Protein AF-A0A1F8MY09-F1 (afdb_monomer)

pLDDT: mean 91.23, std 6.24, range [61.5, 97.12]

Radius of gyration: 13.61 Å; Cα contacts (8 Å, |Δi|>4): 80; chains: 1; bounding box: 35×34×22 Å

Sequence (89 aa):
MGRECGGPWENYVGAMIDLCRRSKAHAAIFAGHLACKHNWAIAKLVKDRIYDELRIPTLIFEMDVYDPRIASSENIKAKFDEFFGAFFE

Secondary structure (DSSP, 8-state):
--GGGSSSHHHHHHHHHHHHHHHT-S-EEEEEETT-HHHHHHHHHHHHHHHHHH---EEEEEE-SS-TTTS-HHHHHHHHHHHHHHHT-

Solvent-accessible surface area (backbone atoms only — not comparable to full-atom values): 5316 Å² total; per-residue (Å²): 134,61,71,78,70,72,63,64,68,63,60,38,42,53,52,49,46,51,49,39,61,75,66,68,50,76,59,46,78,47,76,38,51,74,83,44,61,71,56,63,74,42,46,63,60,45,41,52,51,35,29,75,76,67,71,27,54,59,51,76,46,66,30,44,98,85,44,58,89,66,42,34,72,66,61,50,49,53,55,49,53,55,51,41,63,73,76,76,112

Structure (mmCIF, N/CA/C/O backbone):
data_AF-A0A1F8MY09-F1
#
_entry.id   AF-A0A1F8MY09-F1
#
loop_
_atom_site.group_PDB
_atom_site.id
_atom_site.type_symbol
_atom_site.label_atom_id
_atom_site.label_alt_id
_atom_site.label_comp_id
_atom_site.label_asym_id
_atom_site.label_entity_id
_atom_site.label_seq_id
_atom_site.pdbx_PDB_ins_code
_atom_site.Cartn_x
_atom_site.Cartn_y
_atom_site.Cartn_z
_atom_site.occupancy
_atom_site.B_iso_or_equiv
_atom_site.auth_seq_id
_atom_site.auth_comp_id
_atom_site.auth_asym_id
_atom_site.auth_atom_id
_atom_site.pdbx_PDB_model_num
ATOM 1 N N . MET A 1 1 ? 17.519 4.507 0.208 1.00 61.50 1 MET A N 1
ATOM 2 C CA . MET A 1 1 ? 16.674 3.825 -0.792 1.00 61.50 1 MET A CA 1
ATOM 3 C C . MET A 1 1 ? 16.136 2.576 -0.135 1.00 61.50 1 MET A C 1
ATOM 5 O O . MET A 1 1 ? 16.944 1.815 0.387 1.00 61.50 1 MET A O 1
ATOM 9 N N . GLY A 1 2 ? 14.816 2.436 -0.032 1.00 72.50 2 GLY A N 1
ATOM 10 C CA . GLY A 1 2 ? 14.205 1.298 0.639 1.00 72.50 2 GLY A CA 1
ATOM 11 C C . GLY A 1 2 ? 14.102 0.074 -0.269 1.00 72.50 2 GLY A C 1
ATOM 12 O O . GLY A 1 2 ? 14.622 0.042 -1.389 1.00 72.50 2 GLY A O 1
ATOM 13 N N . ARG A 1 3 ? 13.417 -0.953 0.236 1.00 72.81 3 ARG A N 1
ATOM 14 C CA . ARG A 1 3 ? 13.177 -2.232 -0.449 1.00 72.81 3 ARG A CA 1
ATOM 15 C C . ARG A 1 3 ? 12.522 -2.053 -1.821 1.00 72.81 3 ARG A C 1
ATOM 17 O O . ARG A 1 3 ? 12.759 -2.848 -2.722 1.00 72.81 3 ARG A O 1
ATOM 24 N N . GLU A 1 4 ? 11.713 -1.011 -1.967 1.00 78.44 4 GLU A N 1
ATOM 25 C CA . GLU A 1 4 ? 11.031 -0.619 -3.198 1.00 78.44 4 GLU A CA 1
ATOM 26 C C . GLU A 1 4 ? 11.984 -0.308 -4.356 1.00 78.44 4 GLU A C 1
ATOM 28 O O . GLU A 1 4 ? 11.586 -0.408 -5.504 1.00 78.44 4 GLU A O 1
ATOM 33 N N . CYS A 1 5 ? 13.259 -0.019 -4.086 1.00 80.44 5 CYS A N 1
ATOM 34 C CA . CYS A 1 5 ? 14.251 0.289 -5.119 1.00 80.44 5 CYS A CA 1
ATOM 35 C C . CYS A 1 5 ? 15.237 -0.864 -5.391 1.00 80.44 5 CYS A C 1
ATOM 37 O O . CYS A 1 5 ? 16.229 -0.676 -6.093 1.00 80.44 5 CYS A O 1
ATOM 39 N N . GLY A 1 6 ? 15.016 -2.039 -4.791 1.00 80.50 6 GLY A N 1
ATOM 40 C CA . GLY A 1 6 ? 15.984 -3.138 -4.711 1.00 80.50 6 GLY A CA 1
ATOM 41 C C . GLY A 1 6 ? 15.967 -4.145 -5.866 1.00 80.50 6 GLY A C 1
ATOM 42 O O . GLY A 1 6 ? 16.292 -5.309 -5.639 1.00 80.50 6 GLY A O 1
ATOM 43 N N . GLY A 1 7 ? 15.556 -3.749 -7.075 1.00 85.44 7 GLY A N 1
ATOM 44 C CA . GLY A 1 7 ? 15.531 -4.626 -8.252 1.00 85.44 7 GLY A CA 1
ATOM 45 C C . GLY A 1 7 ? 14.173 -4.658 -8.963 1.00 85.44 7 GLY A C 1
ATOM 46 O O . GLY A 1 7 ? 13.476 -3.642 -8.971 1.00 85.44 7 GLY A O 1
ATOM 47 N N . PRO A 1 8 ? 13.803 -5.791 -9.589 1.00 89.62 8 PRO A N 1
ATOM 48 C CA . PRO A 1 8 ? 12.511 -5.949 -10.253 1.00 89.62 8 PRO A CA 1
ATOM 49 C C . PRO A 1 8 ? 11.333 -5.681 -9.306 1.00 89.62 8 PRO A C 1
ATOM 51 O O . PRO A 1 8 ? 11.411 -5.946 -8.102 1.00 89.62 8 PRO A O 1
ATOM 54 N N . TRP A 1 9 ? 10.231 -5.160 -9.844 1.00 87.56 9 TRP A N 1
ATOM 55 C CA . TRP A 1 9 ? 9.058 -4.762 -9.055 1.00 87.56 9 TRP A CA 1
ATOM 56 C C . TRP A 1 9 ? 8.413 -5.955 -8.332 1.00 87.56 9 TRP A C 1
ATOM 58 O O . TRP A 1 9 ? 7.810 -5.795 -7.269 1.00 87.56 9 TRP A O 1
ATOM 68 N N . GLU A 1 10 ? 8.595 -7.163 -8.861 1.00 90.81 10 GLU A N 1
ATOM 69 C CA . GLU A 1 10 ? 8.150 -8.430 -8.293 1.00 90.81 10 GLU A CA 1
ATOM 70 C C . GLU A 1 10 ? 8.746 -8.659 -6.902 1.00 90.81 10 GLU A C 1
ATOM 72 O O . GLU A 1 10 ? 8.050 -9.147 -6.010 1.00 90.81 10 GLU A O 1
ATOM 77 N N . ASN A 1 11 ? 9.998 -8.237 -6.675 1.00 91.56 11 ASN A N 1
ATOM 78 C CA . ASN A 1 11 ? 10.638 -8.324 -5.362 1.00 91.56 11 ASN A CA 1
ATOM 79 C C . ASN A 1 11 ? 9.874 -7.485 -4.337 1.00 91.56 11 ASN A C 1
ATOM 81 O O . ASN A 1 11 ? 9.628 -7.920 -3.209 1.00 91.56 11 ASN A O 1
ATOM 85 N N . TYR A 1 12 ? 9.476 -6.275 -4.732 1.00 90.81 12 TYR A N 1
ATOM 86 C CA . TYR A 1 12 ? 8.725 -5.389 -3.861 1.00 90.81 12 TYR A CA 1
ATOM 87 C C . TYR A 1 12 ? 7.312 -5.917 -3.604 1.00 90.81 12 TYR A C 1
ATOM 89 O O . TYR A 1 12 ? 6.897 -5.957 -2.445 1.00 90.81 12 TYR A O 1
ATOM 97 N N . VAL A 1 13 ? 6.597 -6.369 -4.637 1.00 92.38 13 VAL A N 1
ATOM 98 C CA . VAL A 1 13 ? 5.240 -6.922 -4.499 1.00 92.38 13 VAL A CA 1
ATOM 99 C C . VAL A 1 13 ? 5.245 -8.188 -3.641 1.00 92.38 13 VAL A C 1
ATOM 101 O O . VAL A 1 13 ? 4.512 -8.263 -2.654 1.00 92.38 13 VAL A O 1
ATOM 104 N N . GLY A 1 14 ? 6.115 -9.153 -3.945 1.00 93.19 14 GLY A N 1
ATOM 105 C CA . GLY A 1 14 ? 6.203 -10.415 -3.209 1.00 93.19 14 GLY A CA 1
ATOM 106 C C . GLY A 1 14 ? 6.492 -10.193 -1.728 1.00 93.19 14 GLY A C 1
ATOM 107 O O . GLY A 1 14 ? 5.823 -10.750 -0.858 1.00 93.19 14 GLY A O 1
ATOM 108 N N . ALA A 1 15 ? 7.407 -9.278 -1.421 1.00 92.81 15 ALA A N 1
ATOM 109 C CA . ALA A 1 15 ? 7.727 -8.975 -0.041 1.00 92.81 15 ALA A CA 1
ATOM 110 C C . ALA A 1 15 ? 6.611 -8.168 0.678 1.00 92.81 15 ALA A C 1
ATOM 112 O O . ALA A 1 15 ? 6.628 -8.067 1.905 1.00 92.81 15 ALA A O 1
ATOM 113 N N . MET A 1 16 ? 5.661 -7.530 -0.031 1.00 93.88 16 MET A N 1
ATOM 114 C CA . MET A 1 16 ? 4.511 -6.827 0.578 1.00 93.88 16 MET A CA 1
ATOM 115 C C . MET A 1 16 ? 3.447 -7.848 0.981 1.00 93.88 16 MET A C 1
ATOM 117 O O . MET A 1 16 ? 2.909 -7.784 2.082 1.00 93.88 16 MET A O 1
ATOM 121 N N . ILE A 1 17 ? 3.211 -8.838 0.123 1.00 94.94 17 ILE A N 1
ATOM 122 C CA . ILE A 1 17 ? 2.307 -9.964 0.382 1.00 94.94 17 ILE A CA 1
ATOM 123 C C . ILE A 1 17 ? 2.819 -10.794 1.556 1.00 94.94 17 ILE A C 1
ATOM 125 O O . ILE A 1 17 ? 2.076 -11.105 2.484 1.00 94.94 17 ILE A O 1
ATOM 129 N N . ASP A 1 18 ? 4.110 -11.110 1.548 1.00 95.56 18 ASP A N 1
ATOM 130 C CA . ASP A 1 18 ? 4.778 -11.828 2.627 1.00 95.56 18 ASP A CA 1
ATOM 131 C C . ASP A 1 18 ? 4.737 -11.046 3.954 1.00 95.56 18 ASP A C 1
ATOM 133 O O . ASP A 1 18 ? 4.444 -11.618 5.006 1.00 95.56 18 ASP A O 1
ATOM 137 N N . LEU A 1 19 ? 4.907 -9.717 3.912 1.00 94.88 19 LEU A N 1
ATOM 138 C CA . LEU A 1 19 ? 4.689 -8.864 5.081 1.00 94.88 19 LEU A CA 1
ATOM 139 C C . LEU A 1 19 ? 3.253 -8.987 5.609 1.00 94.88 19 LEU A C 1
ATOM 141 O O . LEU A 1 19 ? 3.089 -9.244 6.798 1.00 94.88 19 LEU A O 1
ATOM 145 N N . CYS A 1 20 ? 2.242 -8.865 4.743 1.00 96.19 20 CYS A N 1
ATOM 146 C CA . CYS A 1 20 ? 0.831 -8.976 5.124 1.00 96.19 20 CYS A CA 1
ATOM 147 C C . CYS A 1 20 ? 0.490 -10.352 5.722 1.00 96.19 20 CYS A C 1
ATOM 149 O O . CYS A 1 20 ? -0.227 -10.432 6.719 1.00 96.19 20 CYS A O 1
ATOM 151 N N . ARG A 1 21 ? 1.037 -11.439 5.157 1.00 95.94 21 ARG A N 1
ATOM 152 C CA . ARG A 1 21 ? 0.869 -12.801 5.690 1.00 95.94 21 ARG A CA 1
ATOM 153 C C . ARG A 1 21 ? 1.476 -12.937 7.080 1.00 95.94 21 ARG A C 1
ATOM 155 O O . ARG A 1 21 ? 0.809 -13.420 7.992 1.00 95.94 21 ARG A O 1
ATOM 162 N N . ARG A 1 22 ? 2.728 -12.505 7.262 1.00 97.12 22 ARG A N 1
ATOM 163 C CA . ARG A 1 22 ? 3.423 -12.627 8.553 1.00 97.12 22 ARG A CA 1
ATOM 164 C C . ARG A 1 22 ? 2.794 -11.781 9.648 1.00 97.12 22 ARG A C 1
ATOM 166 O O . ARG A 1 22 ? 2.755 -12.218 10.794 1.00 97.12 22 ARG A O 1
ATOM 173 N N . SER A 1 23 ? 2.316 -10.587 9.307 1.00 95.69 23 SER A N 1
ATOM 174 C CA . SER A 1 23 ? 1.656 -9.702 10.265 1.00 95.69 23 SER A CA 1
ATOM 175 C C . SER A 1 23 ? 0.201 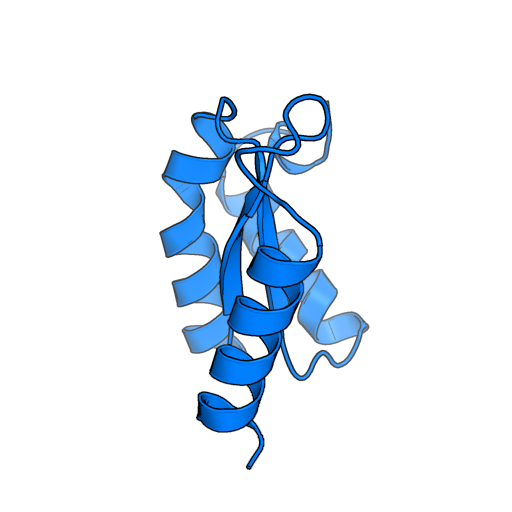-10.081 10.535 1.00 95.69 23 SER A C 1
ATOM 177 O O . SER A 1 23 ? -0.397 -9.493 11.431 1.00 95.69 23 SER A O 1
ATOM 179 N N . LYS A 1 24 ? -0.368 -11.052 9.796 1.00 95.25 24 LYS A N 1
ATOM 180 C CA . LYS A 1 24 ? -1.806 -11.371 9.809 1.00 95.25 24 LYS A CA 1
ATOM 181 C C . LYS A 1 24 ? -2.648 -10.105 9.604 1.00 95.25 24 LYS A C 1
ATOM 183 O O . LYS A 1 24 ? -3.586 -9.836 10.350 1.00 95.25 24 LYS A O 1
ATOM 188 N N . ALA A 1 25 ? -2.243 -9.288 8.633 1.00 95.50 25 ALA A N 1
ATOM 189 C CA . ALA A 1 25 ? -2.878 -8.008 8.364 1.00 95.50 25 ALA A CA 1
ATOM 190 C C . ALA A 1 25 ? -4.336 -8.190 7.914 1.00 95.5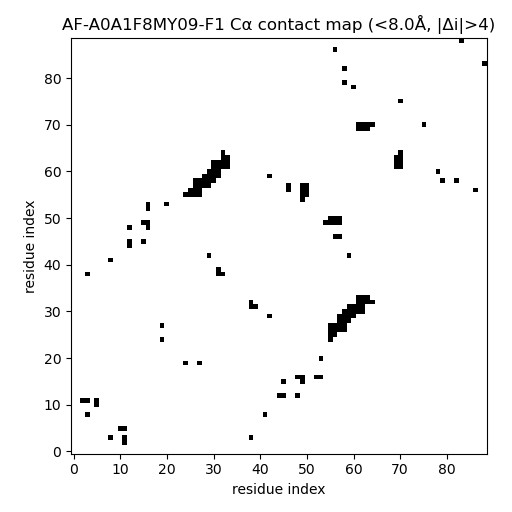0 25 ALA A C 1
ATOM 192 O O . ALA A 1 25 ? -4.636 -9.062 7.103 1.00 95.50 25 ALA A O 1
ATOM 193 N N . HIS A 1 26 ? -5.218 -7.318 8.403 1.00 95.12 26 HIS A N 1
ATOM 194 C CA . HIS A 1 26 ? -6.605 -7.205 7.934 1.00 95.12 26 HIS A CA 1
ATOM 195 C C . HIS A 1 26 ? -6.776 -6.081 6.905 1.00 95.12 26 HIS A C 1
ATOM 197 O O . HIS A 1 26 ? -7.740 -6.080 6.154 1.00 95.12 26 HIS A O 1
ATOM 203 N N . ALA A 1 27 ? -5.831 -5.140 6.854 1.00 96.19 27 ALA A N 1
ATOM 204 C CA . ALA A 1 27 ? -5.773 -4.038 5.902 1.00 96.19 27 ALA A CA 1
ATOM 205 C C . ALA A 1 27 ? -4.313 -3.722 5.560 1.00 96.19 27 ALA A C 1
ATOM 207 O O . ALA A 1 27 ? -3.416 -3.943 6.379 1.00 96.19 27 ALA A O 1
ATOM 208 N N . ALA A 1 28 ? -4.084 -3.157 4.379 1.00 96.19 28 ALA A N 1
ATOM 209 C CA . ALA A 1 28 ? -2.802 -2.589 3.978 1.00 96.19 28 ALA A CA 1
ATOM 210 C C . ALA A 1 28 ? -2.948 -1.087 3.699 1.00 96.19 28 ALA A C 1
ATOM 212 O O . ALA A 1 28 ? -4.001 -0.614 3.276 1.00 96.19 28 ALA A O 1
ATOM 213 N N . ILE A 1 29 ? -1.881 -0.324 3.929 1.00 95.25 29 ILE A N 1
ATOM 214 C CA . ILE A 1 29 ? -1.858 1.118 3.679 1.00 95.25 29 ILE A CA 1
ATOM 215 C C . ILE A 1 29 ? -0.655 1.435 2.802 1.00 95.25 29 ILE A C 1
ATOM 217 O O . ILE A 1 29 ? 0.486 1.146 3.159 1.00 95.25 29 ILE A O 1
ATOM 221 N N . PHE A 1 30 ? -0.924 2.060 1.665 1.00 94.12 30 PHE A N 1
ATOM 222 C CA . PHE A 1 30 ? 0.068 2.596 0.754 1.00 94.12 30 PHE A CA 1
ATOM 223 C C . PHE A 1 30 ? 0.010 4.124 0.809 1.00 94.12 30 PHE A C 1
ATOM 225 O O . PHE A 1 30 ? -0.771 4.768 0.106 1.00 94.12 30 PHE A O 1
ATOM 232 N N . ALA A 1 31 ? 0.843 4.702 1.670 1.00 91.75 31 ALA A N 1
ATOM 233 C CA . ALA A 1 31 ? 1.035 6.143 1.751 1.00 91.75 31 ALA A CA 1
ATOM 234 C C . ALA A 1 31 ? 2.218 6.531 0.848 1.00 91.75 31 ALA A C 1
ATOM 236 O O . ALA A 1 31 ? 3.381 6.297 1.179 1.00 91.75 31 ALA A O 1
ATOM 237 N N . GLY A 1 32 ? 1.917 7.028 -0.352 1.00 91.38 32 GLY A N 1
ATOM 238 C CA . GLY A 1 32 ? 2.914 7.307 -1.384 1.00 91.38 32 GLY A CA 1
ATOM 239 C C . GLY A 1 32 ? 3.333 8.771 -1.394 1.00 91.38 32 GLY A C 1
ATOM 240 O O . GLY A 1 32 ? 2.480 9.650 -1.479 1.00 91.38 32 GLY A O 1
ATOM 241 N N . HIS A 1 33 ? 4.640 9.052 -1.368 1.00 91.56 33 HIS A N 1
ATOM 242 C CA . HIS A 1 33 ? 5.118 10.424 -1.553 1.00 91.56 33 HIS A CA 1
ATOM 243 C C . HIS A 1 33 ? 4.711 10.952 -2.940 1.00 91.56 33 HIS A C 1
ATOM 245 O O . HIS A 1 33 ? 4.987 10.283 -3.940 1.00 91.56 33 HIS A O 1
ATOM 251 N N . LEU A 1 34 ? 4.126 12.152 -3.032 1.00 91.12 34 LEU A N 1
ATOM 252 C CA . LEU A 1 34 ? 3.614 12.741 -4.286 1.00 91.12 34 LEU A CA 1
ATOM 253 C C . LEU A 1 34 ? 4.640 12.686 -5.440 1.00 91.12 34 LEU A C 1
ATOM 255 O O . LEU A 1 34 ? 4.331 12.311 -6.573 1.00 91.12 34 LEU A O 1
ATOM 259 N N . ALA A 1 35 ? 5.900 13.008 -5.140 1.00 90.94 35 ALA A N 1
ATOM 260 C CA . ALA A 1 35 ? 6.987 13.013 -6.121 1.00 90.94 35 ALA A CA 1
ATOM 261 C C . ALA A 1 35 ? 7.546 11.622 -6.499 1.00 90.94 35 ALA A C 1
ATOM 263 O O . ALA A 1 35 ? 8.274 11.509 -7.487 1.00 90.94 35 ALA A O 1
ATOM 264 N N . CYS A 1 36 ? 7.237 10.549 -5.762 1.00 90.56 36 CYS A N 1
ATOM 265 C CA . CYS A 1 36 ? 7.852 9.241 -5.998 1.00 90.56 36 CYS A CA 1
ATOM 266 C C . CYS A 1 36 ? 7.169 8.490 -7.151 1.00 90.56 36 CYS A C 1
ATOM 268 O O . CYS A 1 36 ? 6.314 7.628 -6.948 1.00 90.56 36 CYS A O 1
ATOM 270 N N . LYS A 1 37 ? 7.564 8.807 -8.390 1.00 90.19 37 LYS A N 1
ATOM 271 C CA . LYS A 1 37 ? 6.989 8.204 -9.608 1.00 90.19 37 LYS A CA 1
ATOM 272 C C . LYS A 1 37 ? 7.120 6.685 -9.652 1.00 90.19 37 LYS A C 1
ATOM 274 O O . LYS A 1 37 ? 6.212 6.024 -10.142 1.00 90.19 37 LYS A O 1
ATOM 279 N N . HIS A 1 38 ? 8.204 6.144 -9.099 1.00 88.75 38 HIS A N 1
ATOM 280 C CA . HIS A 1 38 ? 8.388 4.700 -8.990 1.00 88.75 38 HIS A CA 1
ATOM 281 C C . HIS A 1 38 ? 7.272 4.049 -8.159 1.00 88.75 38 HIS A C 1
ATOM 283 O O . HIS A 1 38 ? 6.635 3.112 -8.629 1.00 88.75 38 HIS A O 1
ATOM 289 N N . ASN A 1 39 ? 6.972 4.593 -6.973 1.00 89.12 39 ASN A N 1
ATOM 290 C CA . ASN A 1 39 ? 5.906 4.068 -6.118 1.00 89.12 39 ASN A CA 1
ATOM 291 C C . ASN A 1 39 ? 4.536 4.175 -6.803 1.00 89.12 39 ASN A C 1
ATOM 293 O O . ASN A 1 39 ? 3.753 3.230 -6.774 1.00 89.12 39 ASN A O 1
ATOM 297 N N . TRP A 1 40 ? 4.256 5.301 -7.465 1.00 92.62 40 TRP A N 1
ATOM 298 C CA . TRP A 1 40 ? 2.983 5.500 -8.162 1.00 92.62 40 TRP A CA 1
ATOM 299 C C . TRP A 1 40 ? 2.791 4.576 -9.362 1.00 92.62 40 TRP A C 1
ATOM 301 O O . TRP A 1 40 ? 1.673 4.123 -9.597 1.00 92.62 40 TRP A O 1
ATOM 311 N N . ALA A 1 41 ? 3.865 4.241 -10.080 1.00 91.81 41 ALA A N 1
ATOM 312 C CA . ALA A 1 41 ? 3.806 3.299 -11.193 1.00 91.81 41 ALA A CA 1
ATOM 313 C C . ALA A 1 41 ? 3.367 1.891 -10.751 1.00 91.81 41 ALA A C 1
ATOM 315 O O . ALA A 1 41 ? 2.722 1.182 -11.521 1.00 91.81 41 ALA A O 1
ATOM 316 N N . ILE A 1 42 ? 3.681 1.497 -9.512 1.00 91.75 42 ILE A N 1
ATOM 317 C CA . ILE A 1 42 ? 3.411 0.148 -8.989 1.00 91.75 42 ILE A CA 1
ATOM 318 C C . ILE A 1 42 ? 2.259 0.089 -7.977 1.00 91.75 42 ILE A C 1
ATOM 320 O O . ILE A 1 42 ? 1.812 -1.003 -7.637 1.00 91.75 42 ILE A O 1
ATOM 324 N N . ALA A 1 43 ? 1.746 1.228 -7.499 1.00 93.75 43 ALA A N 1
ATOM 325 C CA . ALA A 1 43 ? 0.765 1.288 -6.410 1.00 93.75 43 ALA A CA 1
ATOM 326 C C . ALA A 1 43 ? -0.488 0.436 -6.677 1.00 93.75 43 ALA A C 1
ATOM 328 O O . ALA A 1 43 ? -0.923 -0.336 -5.821 1.00 93.75 43 ALA A O 1
ATOM 329 N N . LYS A 1 44 ? -1.042 0.530 -7.895 1.00 94.00 44 LYS A N 1
ATOM 330 C CA . LYS A 1 44 ? -2.207 -0.267 -8.299 1.00 94.00 44 LYS A CA 1
ATOM 331 C C . LYS A 1 44 ? -1.889 -1.763 -8.316 1.00 94.00 44 LYS A C 1
ATOM 333 O O . LYS A 1 44 ? -2.656 -2.551 -7.783 1.00 94.00 44 LYS A O 1
ATOM 338 N N . LEU A 1 45 ? -0.737 -2.135 -8.869 1.00 93.81 45 LEU A N 1
ATOM 339 C CA . LEU A 1 45 ? -0.299 -3.526 -8.970 1.00 93.81 45 LEU A CA 1
ATOM 340 C C . LEU A 1 45 ? -0.122 -4.171 -7.590 1.00 93.81 45 LEU A C 1
ATOM 342 O O . LEU A 1 45 ? -0.534 -5.307 -7.379 1.00 93.81 45 LEU A O 1
ATOM 346 N N . VAL A 1 46 ? 0.449 -3.427 -6.640 1.00 94.25 46 VAL A N 1
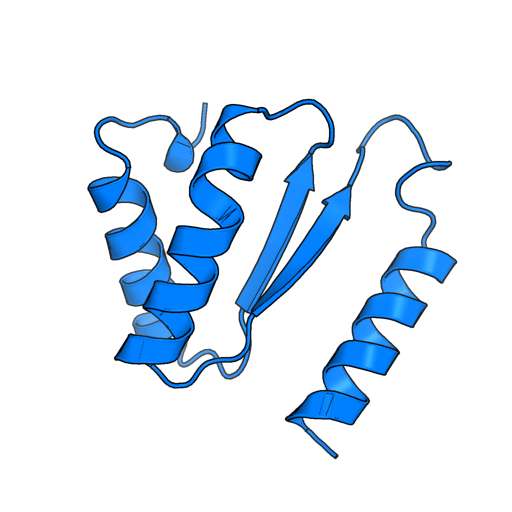ATOM 347 C CA . VAL A 1 46 ? 0.603 -3.866 -5.247 1.00 94.25 46 VAL A CA 1
ATOM 348 C C . VAL A 1 46 ? -0.763 -4.098 -4.606 1.00 94.25 46 VAL A C 1
ATOM 350 O O . VAL A 1 46 ? -0.981 -5.168 -4.042 1.00 94.25 46 VAL A O 1
ATOM 353 N N . LYS A 1 47 ? -1.693 -3.139 -4.726 1.00 95.81 47 LYS A N 1
ATOM 354 C CA . LYS A 1 47 ? -3.063 -3.284 -4.208 1.00 95.81 47 LYS A CA 1
ATOM 355 C C . LYS A 1 47 ? -3.756 -4.507 -4.792 1.00 95.81 47 LYS A C 1
ATOM 357 O O . LYS A 1 47 ? -4.274 -5.324 -4.035 1.00 95.81 47 LYS A O 1
ATOM 362 N N . ASP A 1 48 ? -3.782 -4.608 -6.118 1.00 96.50 48 ASP A N 1
ATOM 363 C CA . ASP A 1 48 ? -4.528 -5.650 -6.818 1.00 96.50 48 ASP A CA 1
ATOM 364 C C . ASP A 1 48 ? -3.977 -7.028 -6.421 1.00 96.50 48 ASP A C 1
ATOM 366 O O . ASP A 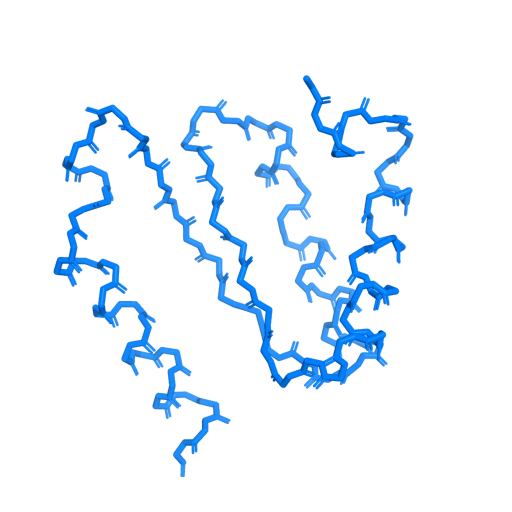1 48 ? -4.734 -7.917 -6.044 1.00 96.50 48 ASP A O 1
ATOM 370 N N . ARG A 1 49 ? -2.648 -7.175 -6.337 1.00 96.19 49 ARG A N 1
ATOM 371 C CA . ARG A 1 49 ? -2.027 -8.441 -5.933 1.00 96.19 49 ARG A CA 1
ATOM 372 C C . ARG A 1 49 ? -2.271 -8.808 -4.466 1.00 96.19 49 ARG A C 1
ATOM 374 O O . ARG A 1 49 ? -2.497 -9.981 -4.170 1.00 96.19 49 ARG A O 1
ATOM 381 N N . ILE A 1 50 ? -2.228 -7.836 -3.551 1.00 96.62 50 ILE A N 1
ATOM 382 C CA . ILE A 1 50 ? -2.565 -8.055 -2.134 1.00 96.62 50 ILE A CA 1
ATOM 383 C C . ILE A 1 50 ? -4.019 -8.522 -2.007 1.00 96.62 50 ILE A C 1
ATOM 385 O O . ILE A 1 50 ? -4.295 -9.478 -1.277 1.00 96.62 50 ILE A O 1
ATOM 389 N N . TYR A 1 51 ? -4.939 -7.887 -2.735 1.00 96.38 51 TYR A N 1
ATOM 390 C CA . TYR A 1 51 ? -6.346 -8.262 -2.713 1.00 96.38 51 TYR A CA 1
ATOM 391 C C . TYR A 1 51 ? -6.573 -9.652 -3.320 1.00 96.38 51 TYR A C 1
ATOM 393 O O . TYR A 1 51 ? -7.214 -10.489 -2.690 1.00 96.38 51 TYR A O 1
ATOM 401 N N . ASP A 1 52 ? -5.994 -9.941 -4.484 1.00 96.94 52 ASP A N 1
ATOM 402 C CA . ASP A 1 52 ? -6.174 -11.221 -5.172 1.00 96.94 52 ASP A CA 1
ATOM 403 C C . ASP A 1 52 ? -5.650 -12.409 -4.351 1.00 96.94 52 ASP A C 1
ATOM 405 O O . ASP A 1 52 ? -6.290 -13.461 -4.303 1.00 96.94 52 ASP A O 1
ATOM 409 N N . GLU A 1 53 ? -4.500 -12.253 -3.684 1.00 96.31 53 GLU A N 1
ATOM 410 C CA . GLU A 1 53 ? -3.884 -13.339 -2.914 1.00 96.31 53 GLU A CA 1
ATOM 411 C C . GLU A 1 53 ? -4.423 -13.481 -1.491 1.00 96.31 53 GLU A C 1
ATOM 413 O O . GLU A 1 53 ? -4.483 -14.599 -0.977 1.00 96.31 53 GLU A O 1
ATOM 418 N N . LEU A 1 54 ? -4.740 -12.370 -0.820 1.00 96.50 54 LEU A N 1
ATOM 419 C CA . LEU A 1 54 ? -5.008 -12.361 0.623 1.00 96.50 54 LEU A CA 1
ATOM 420 C C . LEU A 1 54 ? -6.402 -11.849 0.982 1.00 96.50 54 LEU A C 1
ATOM 422 O O . LEU A 1 54 ? -6.785 -11.937 2.144 1.00 96.50 54 LEU A O 1
ATOM 426 N N . ARG A 1 55 ? -7.155 -11.314 0.012 1.00 96.25 55 ARG A N 1
ATOM 427 C CA . ARG A 1 55 ? -8.437 -10.620 0.230 1.00 96.25 55 ARG A CA 1
ATOM 428 C C . ARG A 1 55 ? -8.329 -9.455 1.216 1.00 96.25 55 ARG A C 1
ATOM 430 O O . ARG A 1 55 ? -9.298 -9.112 1.883 1.00 96.25 55 A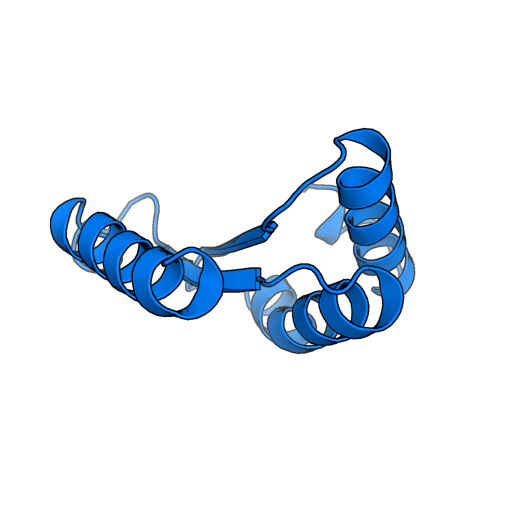RG A O 1
ATOM 437 N N . ILE A 1 56 ? -7.151 -8.832 1.281 1.00 96.94 56 ILE A N 1
ATOM 438 C CA . ILE A 1 56 ? -6.881 -7.695 2.160 1.00 96.94 56 ILE A CA 1
ATOM 439 C C . ILE A 1 56 ? -7.161 -6.390 1.396 1.00 96.94 56 ILE A C 1
ATOM 441 O O . ILE A 1 56 ? -6.541 -6.154 0.353 1.00 96.94 56 ILE A O 1
ATOM 445 N N . PRO A 1 57 ? -8.060 -5.518 1.885 1.00 96.88 57 PRO A N 1
ATOM 446 C CA . PRO A 1 57 ? -8.261 -4.198 1.305 1.00 96.88 57 PRO A CA 1
ATOM 447 C C . PRO A 1 57 ? -7.024 -3.314 1.520 1.00 96.88 57 PRO A C 1
ATOM 449 O O . PRO A 1 57 ? -6.37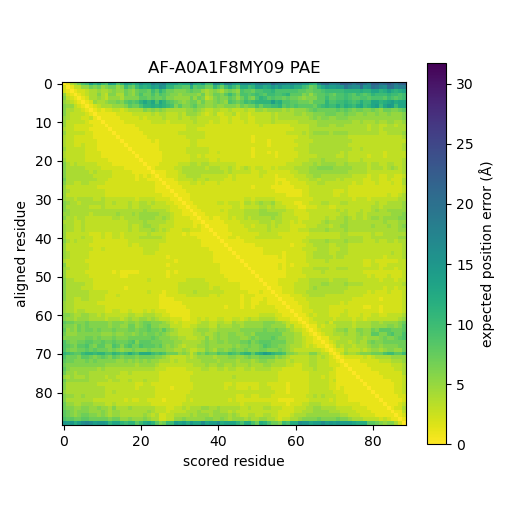4 -3.363 2.567 1.00 96.88 57 PRO A O 1
ATOM 452 N N . THR A 1 58 ? -6.694 -2.493 0.520 1.00 97.06 58 THR A N 1
ATOM 453 C CA . THR A 1 58 ? -5.559 -1.559 0.590 1.00 97.06 58 THR A CA 1
ATOM 454 C C . THR A 1 58 ? -6.024 -0.121 0.398 1.00 97.06 58 THR A C 1
ATOM 456 O O . THR A 1 58 ? -6.601 0.205 -0.642 1.00 97.06 58 THR A O 1
ATOM 459 N N . LEU A 1 59 ? -5.712 0.744 1.361 1.00 96.69 59 LEU A N 1
ATOM 460 C CA . LEU A 1 59 ? -5.885 2.189 1.251 1.00 96.69 59 LEU A CA 1
ATOM 461 C C . LEU A 1 59 ? -4.677 2.794 0.530 1.00 96.69 59 LEU A C 1
ATOM 463 O O . LEU A 1 59 ? -3.550 2.649 0.9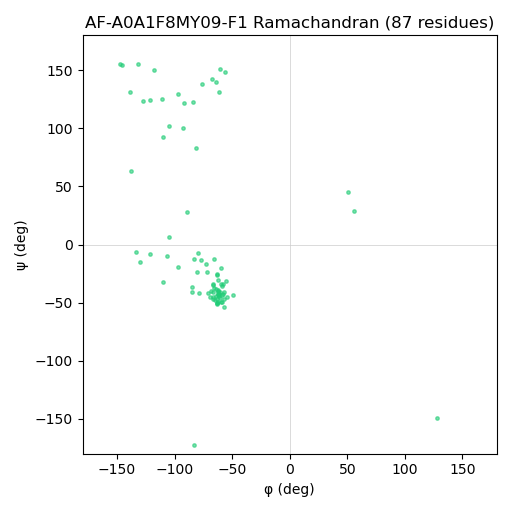98 1.00 96.69 59 LEU A O 1
ATOM 467 N N . ILE A 1 60 ? -4.898 3.492 -0.586 1.00 95.38 60 ILE A N 1
ATOM 468 C CA . ILE A 1 60 ? -3.852 4.236 -1.302 1.00 95.38 60 ILE A CA 1
ATOM 469 C C . ILE A 1 60 ? -4.124 5.728 -1.144 1.00 95.38 60 ILE A C 1
ATOM 471 O O . ILE A 1 60 ? -5.200 6.198 -1.512 1.00 95.38 60 ILE A O 1
ATOM 475 N N . PHE A 1 61 ? -3.149 6.489 -0.652 1.00 93.38 61 PHE A N 1
ATOM 476 C CA . PHE A 1 61 ? -3.255 7.945 -0.617 1.00 93.38 61 PHE A CA 1
ATOM 477 C C . PHE A 1 61 ? -1.909 8.643 -0.793 1.00 93.38 61 PHE A C 1
ATOM 479 O O . PHE A 1 61 ? -0.843 8.089 -0.523 1.00 93.38 61 PHE A O 1
ATOM 486 N N . GLU A 1 62 ? -1.985 9.878 -1.280 1.00 92.44 62 GLU A N 1
ATOM 487 C CA . GLU A 1 62 ? -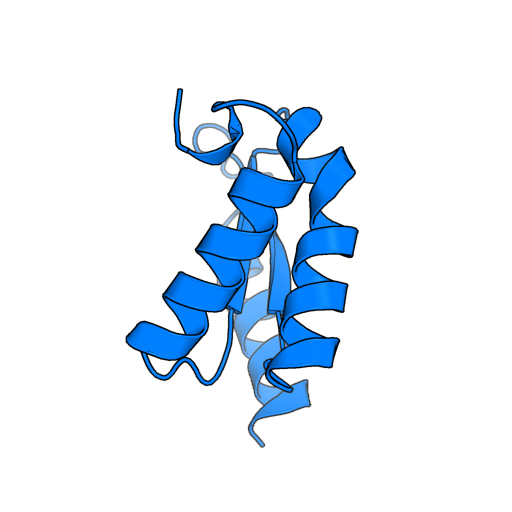0.839 10.765 -1.442 1.00 92.44 62 GLU A CA 1
ATOM 488 C C . GLU A 1 62 ? -0.413 11.352 -0.103 1.00 92.44 62 GLU A C 1
ATOM 490 O O . GLU A 1 62 ? -1.247 11.777 0.698 1.00 92.44 62 GLU A O 1
ATOM 495 N N . MET A 1 63 ? 0.896 11.406 0.107 1.00 89.75 63 MET A N 1
ATOM 496 C CA . MET A 1 63 ? 1.497 12.105 1.226 1.00 89.75 63 MET A CA 1
ATOM 497 C C . MET A 1 63 ? 2.645 12.998 0.768 1.00 89.75 63 MET A C 1
ATOM 499 O O . MET A 1 63 ? 3.289 12.742 -0.249 1.00 89.75 63 MET A O 1
ATOM 503 N N . ASP A 1 64 ? 2.922 14.029 1.548 1.00 88.69 64 ASP A N 1
ATOM 504 C CA . ASP A 1 64 ? 4.151 14.804 1.463 1.00 88.69 64 ASP A CA 1
ATOM 505 C C . ASP A 1 64 ? 4.598 15.088 2.898 1.00 88.69 64 ASP A C 1
ATOM 507 O O . ASP A 1 64 ? 3.782 15.447 3.748 1.00 88.69 64 ASP A O 1
ATOM 511 N N . VAL A 1 65 ? 5.871 14.835 3.197 1.00 82.50 65 VAL A N 1
ATOM 512 C CA . VAL A 1 65 ? 6.407 15.006 4.559 1.00 82.50 65 VAL A CA 1
ATOM 513 C C . VAL A 1 65 ? 6.803 16.455 4.848 1.00 82.50 65 VAL A C 1
ATOM 515 O O . VAL A 1 65 ? 7.045 16.802 6.001 1.00 82.50 65 VAL A O 1
ATOM 518 N N . TYR A 1 66 ? 6.868 17.294 3.814 1.00 85.69 66 TYR A N 1
ATOM 519 C CA . TYR A 1 66 ? 7.267 18.694 3.887 1.00 85.69 66 TYR A CA 1
ATOM 520 C C . TYR A 1 66 ? 6.092 19.644 3.643 1.00 85.69 66 TYR A C 1
ATOM 522 O O . TYR A 1 66 ? 6.069 20.731 4.220 1.00 85.69 66 TYR A O 1
ATOM 530 N N . ASP A 1 67 ? 5.124 19.253 2.809 1.00 85.19 67 ASP A N 1
ATOM 531 C CA . ASP A 1 67 ? 3.980 20.087 2.451 1.00 85.19 67 ASP A CA 1
ATOM 532 C C . ASP A 1 67 ? 2.678 19.647 3.155 1.00 85.19 67 ASP A C 1
ATOM 534 O O . ASP A 1 67 ? 1.994 18.719 2.703 1.00 85.19 67 ASP A O 1
ATOM 538 N N . PRO A 1 68 ? 2.256 20.351 4.225 1.00 81.62 68 PRO A N 1
ATOM 539 C CA . PRO A 1 68 ? 1.029 20.025 4.948 1.00 81.62 68 PRO A CA 1
ATOM 540 C C . PRO A 1 68 ? -0.243 20.240 4.114 1.00 81.62 68 PRO A C 1
ATOM 542 O O . PRO A 1 68 ? -1.308 19.771 4.510 1.00 81.62 68 PRO A O 1
ATOM 545 N N . ARG A 1 69 ? -0.166 20.923 2.961 1.00 84.56 69 ARG A N 1
ATOM 546 C CA . ARG A 1 69 ? -1.312 21.108 2.053 1.00 84.56 69 ARG A CA 1
ATOM 547 C C . ARG A 1 69 ? -1.689 19.815 1.333 1.00 84.56 69 ARG A C 1
ATOM 549 O O . ARG A 1 69 ? -2.833 19.674 0.915 1.00 84.56 69 ARG A O 1
ATOM 556 N N . ILE A 1 70 ? -0.746 18.881 1.197 1.00 83.88 70 ILE A N 1
ATOM 557 C CA . ILE A 1 70 ? -0.966 17.595 0.523 1.00 83.88 70 ILE A CA 1
ATOM 558 C C . ILE A 1 70 ? -1.574 16.573 1.488 1.00 83.88 70 ILE A C 1
ATOM 560 O O . ILE A 1 70 ? -2.493 15.842 1.123 1.00 83.88 70 ILE A O 1
ATOM 564 N N . ALA A 1 71 ? -1.097 16.541 2.735 1.00 83.44 71 ALA A N 1
ATOM 565 C CA . ALA A 1 71 ? -1.502 15.547 3.726 1.00 83.44 71 ALA A CA 1
ATOM 566 C C . ALA A 1 71 ? -1.719 16.166 5.112 1.00 83.44 71 ALA A C 1
ATOM 568 O O . ALA A 1 71 ? -1.029 15.834 6.078 1.00 83.44 71 ALA A O 1
ATOM 569 N N . SER A 1 72 ? -2.700 17.068 5.218 1.00 87.75 72 SER A N 1
ATOM 570 C CA . SER A 1 72 ? -3.157 17.553 6.521 1.00 87.75 72 SER A CA 1
ATOM 571 C C . SER A 1 72 ? -3.689 16.390 7.367 1.00 87.75 72 SER A C 1
ATOM 573 O O . SER A 1 72 ? -4.204 15.395 6.848 1.00 87.75 72 SER A O 1
ATOM 575 N N . SER A 1 73 ? -3.587 16.508 8.691 1.00 87.56 73 SER A N 1
ATOM 576 C CA . SER A 1 73 ? -4.076 15.473 9.610 1.00 87.56 73 SER A CA 1
ATOM 577 C C . SER A 1 73 ? -5.577 15.214 9.454 1.00 87.56 73 SER A C 1
ATOM 579 O O . SER A 1 73 ? -6.013 14.073 9.578 1.00 87.56 73 SER A O 1
ATOM 581 N N . GLU A 1 74 ? -6.354 16.250 9.142 1.00 90.06 74 GLU A N 1
ATOM 582 C CA . GLU A 1 74 ? -7.789 16.166 8.860 1.00 90.06 74 GLU A CA 1
ATOM 583 C C . GLU A 1 74 ? -8.063 15.349 7.594 1.00 90.06 74 GLU A C 1
ATOM 585 O O . GLU A 1 74 ? -8.858 14.413 7.634 1.00 90.06 74 GLU A O 1
ATOM 590 N N . ASN A 1 75 ? -7.342 15.624 6.501 1.00 89.25 75 ASN A N 1
ATOM 591 C CA . ASN A 1 75 ? -7.496 14.882 5.249 1.00 89.25 75 ASN A CA 1
ATOM 592 C C . ASN A 1 75 ? -7.097 13.411 5.402 1.00 89.25 75 ASN A C 1
ATOM 594 O O . ASN A 1 75 ? -7.747 12.539 4.831 1.00 89.25 75 ASN A O 1
ATOM 598 N N . ILE A 1 76 ? -6.038 13.120 6.167 1.00 91.31 76 ILE A N 1
ATOM 599 C CA . ILE A 1 76 ? -5.634 11.737 6.447 1.00 91.31 76 ILE A CA 1
ATOM 600 C C . ILE A 1 76 ? -6.749 11.027 7.217 1.00 91.31 76 ILE A C 1
ATOM 602 O O . ILE A 1 76 ? -7.181 9.963 6.788 1.00 91.31 76 ILE A O 1
ATOM 606 N N . LYS A 1 77 ? -7.251 11.616 8.310 1.00 93.38 77 LYS A N 1
ATOM 607 C CA . LYS A 1 77 ? -8.329 11.014 9.111 1.00 93.38 77 LYS A CA 1
ATOM 608 C C . LYS A 1 77 ? -9.573 10.732 8.273 1.00 93.38 77 LYS A C 1
ATOM 610 O O . LYS A 1 77 ? -10.038 9.602 8.284 1.00 93.38 77 LYS A O 1
ATOM 615 N N . ALA A 1 78 ? -10.012 11.691 7.457 1.00 94.00 78 ALA A N 1
ATOM 616 C CA . ALA A 1 78 ? -11.169 11.511 6.582 1.00 94.00 78 ALA A CA 1
ATOM 617 C C . ALA A 1 78 ? -11.016 10.312 5.623 1.00 94.00 78 ALA A C 1
ATOM 619 O O . ALA A 1 78 ? -11.955 9.543 5.443 1.00 94.00 78 ALA A O 1
ATOM 620 N N . LYS A 1 79 ? -9.819 10.101 5.051 1.00 94.50 79 LYS A N 1
ATOM 621 C CA . LYS A 1 79 ? -9.543 8.935 4.188 1.00 94.50 79 LYS A CA 1
ATOM 622 C C . LYS A 1 79 ? -9.575 7.610 4.948 1.00 94.50 79 LYS A C 1
ATOM 624 O O . LYS A 1 79 ? -9.960 6.592 4.381 1.00 94.50 79 LYS A O 1
ATOM 629 N N . PHE A 1 80 ? -9.132 7.608 6.203 1.00 95.12 80 PHE A N 1
ATOM 630 C CA . PHE A 1 80 ? -9.217 6.425 7.057 1.00 95.12 80 PHE A CA 1
ATOM 631 C C . PHE A 1 80 ? -10.662 6.132 7.460 1.00 95.12 80 PHE A C 1
ATOM 633 O O . PHE A 1 80 ? -11.057 4.974 7.394 1.00 95.12 80 PHE A O 1
ATOM 640 N N . ASP A 1 81 ? -11.448 7.151 7.806 1.00 96.12 81 ASP A N 1
ATOM 641 C CA . ASP A 1 81 ? -12.864 6.992 8.152 1.00 96.12 81 ASP A CA 1
ATOM 642 C C . ASP A 1 81 ? -13.655 6.414 6.965 1.00 96.12 81 ASP A C 1
ATOM 644 O O . ASP A 1 81 ? -14.373 5.429 7.124 1.00 96.12 81 ASP A O 1
ATOM 648 N N . GLU A 1 82 ? -13.445 6.941 5.751 1.00 95.56 82 GLU A N 1
ATOM 649 C CA . GLU A 1 82 ? -14.035 6.394 4.518 1.00 95.56 82 GLU A CA 1
ATOM 650 C C . GLU A 1 82 ? -13.617 4.932 4.284 1.00 95.56 82 GLU A C 1
ATOM 652 O O . GLU A 1 82 ? -14.440 4.082 3.944 1.00 95.56 82 GLU A O 1
ATOM 657 N N . PHE A 1 83 ? -12.335 4.618 4.493 1.00 96.56 83 PHE A N 1
ATOM 658 C CA . PHE A 1 83 ? -11.817 3.264 4.323 1.00 96.56 83 PHE A CA 1
ATOM 659 C C . PHE A 1 83 ? -12.393 2.285 5.349 1.00 96.56 83 PHE A C 1
ATOM 661 O O . PHE A 1 83 ? -12.723 1.152 4.998 1.00 96.56 83 PHE A O 1
ATOM 668 N N . PHE A 1 84 ? -12.527 2.699 6.609 1.00 95.56 84 PHE A N 1
ATOM 669 C CA . PHE A 1 84 ? -13.109 1.853 7.642 1.00 95.56 84 PHE A CA 1
ATOM 670 C C . PHE A 1 84 ? -14.593 1.596 7.388 1.00 95.56 84 PHE A C 1
ATOM 672 O O . PHE A 1 84 ? -14.990 0.431 7.393 1.00 95.56 84 PHE A O 1
ATOM 679 N N . GLY A 1 85 ? -15.367 2.629 7.047 1.00 95.50 85 GLY A N 1
ATOM 680 C CA . GLY A 1 85 ? -16.785 2.472 6.716 1.00 95.50 85 GLY A CA 1
ATOM 681 C C . GLY A 1 85 ? -17.041 1.616 5.469 1.00 95.50 85 GLY A C 1
ATOM 682 O O . GLY A 1 85 ? -18.080 0.978 5.356 1.00 95.50 85 GLY A O 1
ATOM 683 N N . ALA A 1 86 ? -16.093 1.548 4.529 1.00 93.81 86 ALA A N 1
ATOM 684 C CA . ALA A 1 86 ? -16.234 0.728 3.324 1.00 93.81 86 ALA A CA 1
ATOM 685 C C . ALA A 1 86 ? -15.919 -0.769 3.525 1.00 93.81 86 ALA A C 1
ATOM 687 O O . ALA A 1 86 ? -16.358 -1.590 2.717 1.00 93.81 86 ALA A O 1
ATOM 688 N N . PHE A 1 87 ? -15.118 -1.131 4.534 1.00 92.25 87 PHE A N 1
ATOM 689 C CA . PHE A 1 87 ? -14.551 -2.484 4.652 1.00 92.25 87 PHE A CA 1
ATOM 690 C C . PHE A 1 87 ? -14.718 -3.156 6.022 1.00 92.25 87 PHE A C 1
ATOM 692 O O . PHE A 1 87 ? -14.485 -4.364 6.108 1.00 92.25 87 PHE A O 1
ATOM 699 N N . PHE A 1 88 ? -15.067 -2.419 7.080 1.00 90.25 88 PHE A N 1
ATOM 700 C CA . PHE A 1 88 ? -15.053 -2.927 8.460 1.00 90.25 88 PHE A CA 1
ATOM 701 C C . PHE A 1 88 ? -16.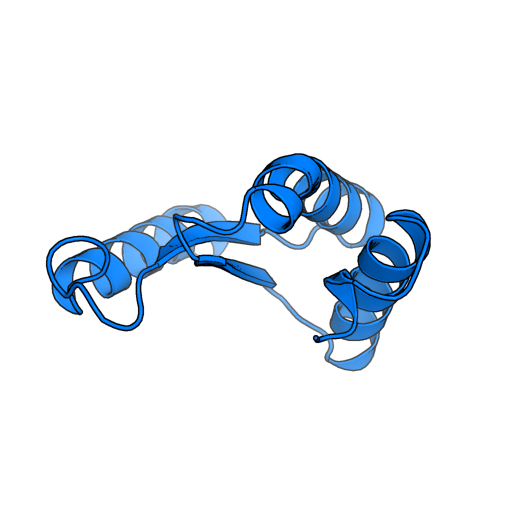307 -2.610 9.288 1.00 90.25 88 PHE A C 1
ATOM 703 O O . PHE A 1 88 ? -16.414 -3.129 10.400 1.00 90.25 88 PHE A O 1
ATOM 710 N N . GLU A 1 89 ? -17.233 -1.808 8.765 1.00 79.56 89 GLU A N 1
ATOM 711 C CA . GLU A 1 89 ? -18.604 -1.665 9.286 1.00 79.56 89 GLU A CA 1
ATOM 712 C C . GLU A 1 89 ? -19.581 -2.540 8.491 1.00 79.56 89 GLU A C 1
ATOM 714 O O . GLU A 1 89 ? -20.468 -3.146 9.136 1.00 79.56 89 GLU A O 1
#

Mean predicted aligned error: 3.67 Å

Foldseek 3Di:
DDQLVVDDNCSVLVVLLVVCVVVVDQAAEAADEPPCVSCVVCVVVSQVSNCVPPVHHYQYAYDHPPDCVRPPVVVVVVSVVVVCVVRPD

Nearest PDB structures (foldseek):
  3o3o-assembly1_A  TM=8.642E-01  e=3.835E-02  Clostridioides difficile
  2xdq-assembly1_A-2  TM=6.380E-01  e=2.243E+00  Thermosynechococcus vestitus
  7dob-assembly1_A  TM=5.291E-01  e=4.011E+00  Escherichia coli 536
  3pdi-assembly2_E  TM=6.094E-01  e=5.193E+00  Azotobacter vinelandii DJ